Protein AF-A0A9X8VIA2-F1 (afdb_monomer_lite)

pLDDT: mean 95.0, std 5.41, range [64.56, 98.25]

Organism: Serratia marcescens (NCBI:txid615)

InterPro domains:
  IPR036282 Glutathione S-transferase, C-terminal domain superfamily [SSF47616] (1-46)

Radius of gyration: 11.0 Å; chains: 1; bounding box: 28×16×26 Å

Sequence (53 aa):
GAAFTLADVVLGLSLNRWLMTPFERPNYAALAAYQQRLLQRPGYVQHGANGLP

Foldseek 3Di:
DPDDDPVCVVVLLVLLVVVLDDDDDDDDPVSVVSNVVQVVDPVCVVPRVVPDD

Structure (mmCIF, N/CA/C/O backbone):
data_AF-A0A9X8VIA2-F1
#
_entry.id   AF-A0A9X8VIA2-F1
#
loop_
_atom_site.group_PDB
_atom_site.id
_atom_site.type_symbol
_atom_site.label_atom_id
_atom_site.label_alt_id
_atom_site.label_comp_id
_atom_site.label_asym_id
_atom_site.label_entity_id
_atom_site.label_seq_id
_atom_site.pdbx_PDB_ins_code
_atom_site.Cartn_x
_atom_site.Cartn_y
_atom_site.Cartn_z
_atom_site.occupancy
_atom_site.B_iso_or_equiv
_atom_site.auth_seq_id
_atom_site.auth_comp_id
_atom_site.auth_asym_id
_atom_site.auth_atom_id
_atom_site.pdbx_PDB_model_num
ATOM 1 N N . GLY A 1 1 ? -11.882 -2.815 0.510 1.00 88.00 1 GLY A N 1
ATOM 2 C CA . GLY A 1 1 ? -13.288 -2.461 0.801 1.00 88.00 1 GLY A CA 1
ATOM 3 C C . GLY A 1 1 ? -13.421 -0.954 0.903 1.00 88.00 1 GLY A C 1
ATOM 4 O O . GLY A 1 1 ? -12.526 -0.260 0.437 1.00 88.00 1 GLY A O 1
ATOM 5 N N . ALA A 1 2 ? -14.504 -0.449 1.497 1.00 93.69 2 ALA A N 1
ATOM 6 C CA . ALA A 1 2 ? -14.690 0.995 1.693 1.00 93.69 2 ALA A CA 1
ATOM 7 C C . ALA A 1 2 ? -13.823 1.565 2.834 1.00 93.69 2 ALA A C 1
ATOM 9 O O . ALA A 1 2 ? -13.387 2.710 2.764 1.00 93.69 2 ALA A O 1
ATOM 10 N N . ALA A 1 3 ? -13.545 0.757 3.863 1.00 97.00 3 ALA A N 1
ATOM 11 C CA . ALA A 1 3 ? -12.724 1.137 5.008 1.00 97.00 3 ALA A CA 1
ATOM 12 C C . ALA A 1 3 ? -11.315 0.532 4.933 1.00 97.00 3 ALA A C 1
ATOM 14 O O . ALA A 1 3 ? -11.115 -0.525 4.331 1.00 97.00 3 ALA A O 1
ATOM 15 N N . PHE A 1 4 ? -10.366 1.211 5.581 1.00 97.62 4 PHE A N 1
ATOM 16 C CA . PHE A 1 4 ? -9.031 0.681 5.850 1.00 97.62 4 PHE A CA 1
ATOM 17 C C . PHE A 1 4 ? -9.097 -0.369 6.955 1.00 97.62 4 PHE A C 1
ATOM 19 O O . PHE A 1 4 ? -9.811 -0.195 7.943 1.00 97.62 4 PHE A O 1
ATOM 26 N N . THR A 1 5 ? -8.343 -1.444 6.785 1.00 98.06 5 THR A N 1
ATOM 27 C CA . THR A 1 5 ? -8.362 -2.620 7.653 1.00 98.06 5 THR A CA 1
ATOM 28 C C . THR A 1 5 ? -6.947 -3.111 7.933 1.00 98.06 5 THR A C 1
ATOM 30 O O . THR A 1 5 ? -5.980 -2.662 7.323 1.00 98.06 5 THR A O 1
ATOM 33 N N . LEU A 1 6 ? -6.821 -4.095 8.823 1.00 98.06 6 LEU A N 1
ATOM 34 C CA . LEU A 1 6 ? -5.539 -4.744 9.095 1.00 98.06 6 LEU A CA 1
ATOM 35 C C . LEU A 1 6 ? -4.901 -5.353 7.830 1.00 98.06 6 LEU A C 1
ATOM 37 O O . LEU A 1 6 ? -3.681 -5.333 7.690 1.00 98.06 6 LEU A O 1
ATOM 41 N N . ALA A 1 7 ? -5.709 -5.838 6.882 1.00 98.19 7 ALA A N 1
ATOM 42 C CA . ALA A 1 7 ? -5.209 -6.404 5.630 1.00 98.19 7 ALA A CA 1
ATOM 43 C C . ALA A 1 7 ? -4.428 -5.375 4.790 1.00 98.19 7 ALA A C 1
ATOM 45 O O . ALA A 1 7 ? -3.445 -5.726 4.136 1.00 98.19 7 ALA A O 1
ATOM 46 N N . ASP A 1 8 ? -4.818 -4.099 4.850 1.00 98.25 8 ASP A N 1
ATOM 47 C CA . ASP A 1 8 ? -4.169 -3.021 4.102 1.00 98.25 8 ASP A CA 1
ATOM 48 C C . ASP A 1 8 ? -2.739 -2.737 4.579 1.00 98.25 8 ASP A C 1
ATOM 50 O O . ASP A 1 8 ? -1.936 -2.203 3.817 1.00 98.25 8 ASP A O 1
ATOM 54 N N . VAL A 1 9 ? -2.385 -3.123 5.809 1.00 97.56 9 VAL A N 1
ATOM 55 C CA . VAL A 1 9 ? -1.007 -3.002 6.307 1.00 97.56 9 VAL A CA 1
ATOM 56 C C . VAL A 1 9 ? -0.088 -3.937 5.525 1.00 97.56 9 VAL A C 1
ATOM 58 O O . VAL A 1 9 ? 0.913 -3.505 4.957 1.00 97.56 9 VAL A O 1
ATOM 61 N N . VAL A 1 10 ? -0.455 -5.217 5.438 1.00 98.06 10 VAL A N 1
ATOM 62 C CA . VAL A 1 10 ? 0.354 -6.235 4.752 1.00 98.06 10 VAL A CA 1
ATOM 63 C C . VAL A 1 10 ? 0.365 -5.995 3.240 1.00 98.06 10 VAL A C 1
ATOM 65 O O . VAL A 1 10 ? 1.420 -6.069 2.601 1.00 98.06 10 VAL A O 1
ATOM 68 N N . LEU A 1 11 ? -0.792 -5.660 2.660 1.00 97.94 11 LEU A N 1
ATOM 69 C CA . LEU A 1 11 ? -0.900 -5.353 1.232 1.00 97.94 11 LEU A CA 1
ATOM 70 C C . LEU A 1 11 ? -0.166 -4.063 0.857 1.00 97.94 11 LEU A C 1
ATOM 72 O O . LEU A 1 11 ? 0.485 -4.030 -0.184 1.00 97.94 11 LEU A O 1
ATOM 76 N N . GLY A 1 12 ? -0.206 -3.032 1.704 1.00 97.44 12 GLY A N 1
ATOM 77 C CA . GLY A 1 12 ? 0.550 -1.799 1.495 1.00 97.44 12 GLY A CA 1
ATOM 78 C C . GLY A 1 12 ? 2.059 -2.041 1.458 1.00 97.44 12 GLY A C 1
ATOM 79 O O . GLY A 1 12 ? 2.725 -1.590 0.530 1.00 97.44 12 GLY A O 1
ATOM 80 N N . LEU A 1 13 ? 2.603 -2.811 2.407 1.00 97.38 13 LEU A N 1
ATOM 81 C CA . LEU A 1 13 ? 4.030 -3.168 2.409 1.00 97.38 13 LEU A CA 1
ATOM 82 C C . LEU A 1 13 ? 4.418 -3.997 1.177 1.00 97.38 13 LEU A C 1
ATOM 84 O O . LEU A 1 13 ? 5.443 -3.742 0.545 1.00 97.38 13 LEU A O 1
ATOM 88 N N . SER A 1 14 ? 3.573 -4.959 0.802 1.00 97.31 14 SER A N 1
ATOM 89 C CA . SER A 1 14 ? 3.786 -5.783 -0.395 1.00 97.31 14 SER A CA 1
ATOM 90 C C . SER A 1 14 ? 3.794 -4.931 -1.666 1.00 97.31 14 SER A C 1
ATOM 92 O O . SER A 1 14 ? 4.652 -5.114 -2.530 1.00 97.31 14 SER A O 1
ATOM 94 N N . LEU A 1 15 ? 2.876 -3.963 -1.757 1.00 96.31 15 LEU A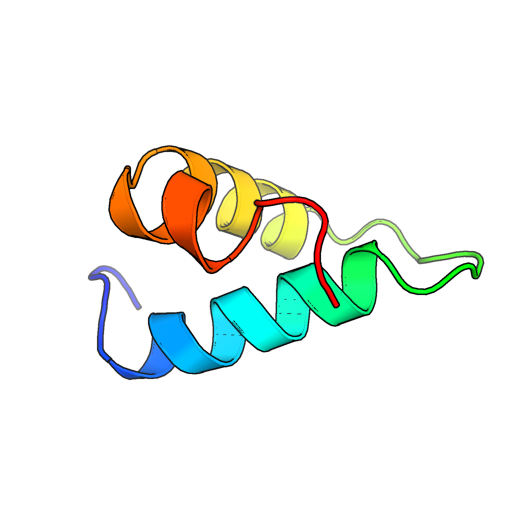 N 1
ATOM 95 C CA . LEU A 1 15 ? 2.821 -3.009 -2.858 1.00 96.31 15 LEU A CA 1
ATOM 96 C C . LEU A 1 15 ? 4.073 -2.129 -2.903 1.00 96.31 15 LEU A C 1
ATOM 98 O O . LEU A 1 15 ? 4.639 -1.959 -3.980 1.00 96.31 15 LEU A O 1
ATOM 102 N N . ASN A 1 16 ? 4.531 -1.598 -1.765 1.00 96.06 16 ASN A N 1
ATOM 103 C CA . ASN A 1 16 ? 5.753 -0.794 -1.714 1.00 96.06 16 ASN A CA 1
ATOM 104 C C . ASN A 1 16 ? 6.964 -1.578 -2.242 1.00 96.06 16 ASN A C 1
ATOM 106 O O . ASN A 1 16 ? 7.669 -1.105 -3.132 1.00 96.06 16 ASN A O 1
ATOM 110 N N . ARG A 1 17 ? 7.143 -2.822 -1.784 1.00 95.56 17 ARG A N 1
ATOM 111 C CA . ARG A 1 17 ? 8.214 -3.703 -2.271 1.00 95.56 17 ARG A CA 1
ATOM 112 C C . ARG A 1 17 ? 8.109 -3.961 -3.771 1.00 95.56 17 ARG A C 1
ATOM 114 O O . ARG A 1 17 ? 9.105 -3.876 -4.492 1.00 95.56 17 ARG A O 1
ATOM 121 N N . TRP A 1 18 ? 6.900 -4.240 -4.255 1.00 94.81 18 TRP A N 1
ATOM 122 C CA . TRP A 1 18 ? 6.648 -4.438 -5.680 1.00 94.81 18 TRP A CA 1
ATOM 123 C C . TRP A 1 18 ? 6.996 -3.193 -6.508 1.00 94.81 18 TRP A C 1
ATOM 125 O O . T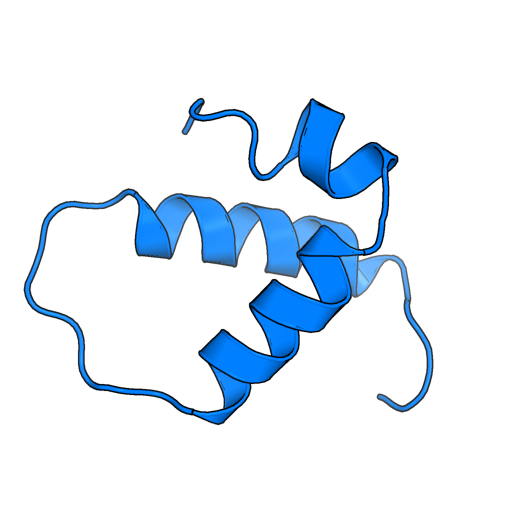RP A 1 18 ? 7.574 -3.342 -7.582 1.00 94.81 18 TRP A O 1
ATOM 135 N N . LEU A 1 19 ? 6.723 -1.983 -5.999 1.00 93.62 19 LEU A N 1
ATOM 136 C CA . LEU A 1 19 ? 7.073 -0.696 -6.623 1.00 93.62 19 LEU A CA 1
ATOM 137 C C . LEU A 1 19 ? 8.575 -0.359 -6.562 1.00 93.62 19 LEU A C 1
ATOM 139 O O . LEU A 1 19 ? 9.091 0.316 -7.455 1.00 93.62 19 LEU A O 1
ATOM 143 N N . MET A 1 20 ? 9.290 -0.841 -5.547 1.00 93.56 20 MET A N 1
ATOM 144 C CA . MET A 1 20 ? 10.742 -0.657 -5.420 1.00 93.56 20 MET A CA 1
ATOM 145 C C . MET A 1 20 ? 11.555 -1.656 -6.250 1.00 93.56 20 MET A C 1
ATOM 147 O O 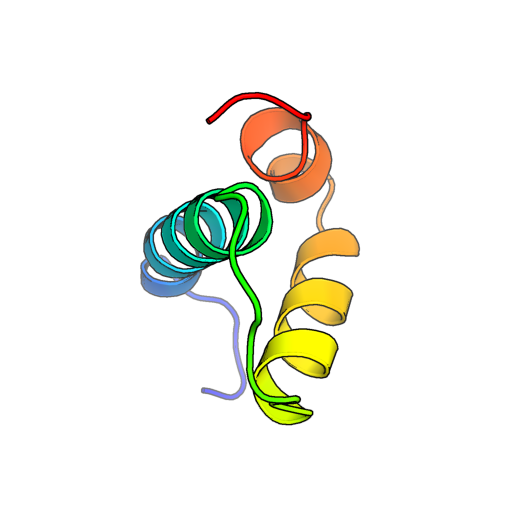. MET A 1 20 ? 12.723 -1.413 -6.539 1.00 93.56 20 MET A O 1
ATOM 151 N N . THR A 1 21 ? 10.956 -2.776 -6.655 1.00 93.56 21 THR A N 1
ATOM 152 C CA . THR A 1 21 ? 11.651 -3.796 -7.451 1.00 93.56 21 THR A CA 1
ATOM 153 C C . THR A 1 21 ? 11.909 -3.264 -8.874 1.00 93.56 21 THR A C 1
ATOM 155 O O . THR A 1 21 ? 10.974 -2.766 -9.502 1.00 93.56 21 THR A O 1
ATOM 158 N N . PRO A 1 22 ? 13.136 -3.340 -9.416 1.00 93.19 22 PRO A N 1
ATOM 159 C CA . PRO A 1 22 ? 13.466 -2.747 -10.712 1.00 93.19 22 PRO A CA 1
ATOM 160 C C . PRO A 1 22 ? 13.066 -3.662 -11.881 1.00 93.19 22 PRO A C 1
ATOM 162 O O . PRO A 1 22 ? 13.805 -4.571 -12.249 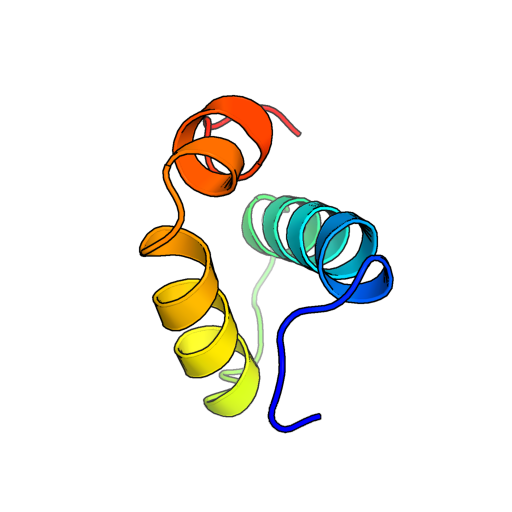1.00 93.19 22 PRO A O 1
ATOM 165 N N . PHE A 1 23 ? 11.896 -3.423 -12.473 1.00 95.12 23 PHE A N 1
ATOM 166 C CA . PHE A 1 23 ? 11.460 -4.038 -13.732 1.00 95.12 23 PHE A CA 1
ATOM 167 C C . PHE A 1 23 ? 10.352 -3.206 -14.393 1.00 95.12 23 PHE A C 1
ATOM 169 O O . PHE A 1 23 ? 9.730 -2.356 -13.747 1.00 95.12 23 PHE A O 1
ATOM 176 N N . GLU A 1 24 ? 10.102 -3.441 -15.682 1.00 94.12 24 GLU A N 1
ATOM 177 C CA . GLU A 1 24 ? 9.010 -2.787 -16.402 1.00 94.12 24 GLU A CA 1
ATOM 178 C C . GLU A 1 24 ? 7.659 -3.298 -15.892 1.00 94.12 24 GLU A C 1
ATOM 180 O O . GLU A 1 24 ? 7.377 -4.498 -15.895 1.00 94.12 24 GLU A O 1
ATOM 185 N N . ARG A 1 25 ? 6.818 -2.375 -15.426 1.00 91.88 25 ARG A N 1
ATOM 186 C CA . ARG A 1 25 ? 5.522 -2.694 -14.829 1.00 91.88 25 ARG A CA 1
ATOM 187 C C . ARG A 1 25 ? 4.388 -2.172 -15.702 1.00 91.88 25 ARG A C 1
ATOM 189 O O . ARG A 1 25 ? 4.419 -0.997 -16.068 1.00 91.88 25 ARG A O 1
ATOM 196 N N . PRO A 1 26 ? 3.344 -2.984 -15.950 1.00 93.81 26 PRO A N 1
ATOM 197 C CA . PRO A 1 26 ? 2.116 -2.487 -16.551 1.00 93.81 26 PRO A CA 1
ATOM 198 C C . PRO A 1 26 ? 1.484 -1.384 -15.695 1.00 93.81 26 PRO A C 1
ATOM 200 O O . PRO A 1 26 ? 1.562 -1.405 -14.462 1.00 93.81 26 PRO A O 1
ATOM 203 N N . ASN A 1 27 ? 0.820 -0.430 -16.347 1.00 93.06 27 ASN A N 1
ATOM 204 C CA . ASN A 1 27 ? 0.124 0.641 -15.647 1.00 93.06 27 ASN A CA 1
ATOM 205 C C .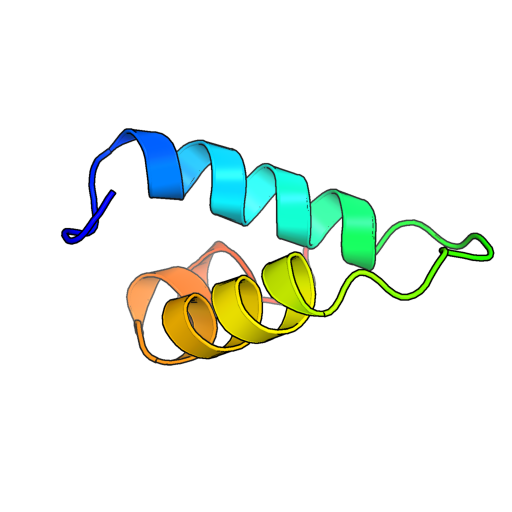 ASN A 1 27 ? -1.208 0.139 -15.063 1.00 93.06 27 ASN A C 1
ATOM 207 O O . ASN A 1 27 ? -2.189 -0.042 -15.785 1.00 93.06 27 ASN A O 1
ATOM 211 N N . TYR A 1 28 ? -1.255 -0.036 -13.743 1.00 96.50 28 TYR A N 1
ATOM 212 C CA . TYR A 1 28 ? -2.471 -0.396 -13.016 1.00 96.50 28 TYR A CA 1
ATOM 213 C C . TYR A 1 28 ? -3.023 0.810 -12.246 1.00 96.50 28 TYR A C 1
ATOM 215 O O . TYR A 1 28 ? -2.650 1.060 -11.097 1.00 96.50 28 TYR A O 1
ATOM 223 N N . ALA A 1 29 ? -3.973 1.530 -12.850 1.00 97.00 29 ALA A N 1
ATOM 224 C CA . ALA A 1 29 ? -4.556 2.748 -12.272 1.00 97.00 29 ALA A CA 1
ATOM 225 C C . ALA A 1 29 ? -5.145 2.543 -10.859 1.00 97.00 29 ALA A C 1
ATOM 227 O O . ALA A 1 29 ? -5.020 3.411 -9.993 1.00 97.00 29 ALA A O 1
ATOM 228 N N . ALA A 1 30 ? -5.739 1.375 -10.589 1.00 97.50 30 ALA A N 1
ATOM 229 C CA . ALA A 1 30 ? -6.282 1.048 -9.271 1.00 97.50 30 ALA A CA 1
ATOM 230 C C . ALA A 1 30 ? -5.194 0.944 -8.185 1.00 97.50 30 ALA A C 1
ATOM 232 O O . ALA A 1 30 ? -5.426 1.378 -7.054 1.00 97.50 30 ALA A O 1
ATOM 233 N N . LEU A 1 31 ? -4.007 0.421 -8.523 1.00 96.81 31 LEU A N 1
ATOM 234 C CA . LEU A 1 31 ? -2.874 0.341 -7.595 1.00 96.81 31 LEU A CA 1
ATOM 235 C C . LEU A 1 31 ? -2.292 1.726 -7.317 1.00 96.81 31 LEU A C 1
ATOM 237 O O . LEU A 1 31 ? -2.018 2.039 -6.162 1.00 96.81 31 LEU A O 1
ATOM 241 N N . ALA A 1 32 ? -2.191 2.580 -8.339 1.00 96.31 32 ALA A N 1
ATOM 242 C CA . ALA A 1 32 ? -1.764 3.967 -8.164 1.00 96.31 32 ALA A CA 1
ATOM 243 C C . ALA A 1 32 ? -2.722 4.733 -7.233 1.00 96.31 32 ALA A C 1
ATOM 245 O O . ALA A 1 32 ? -2.291 5.333 -6.250 1.00 96.31 32 ALA A O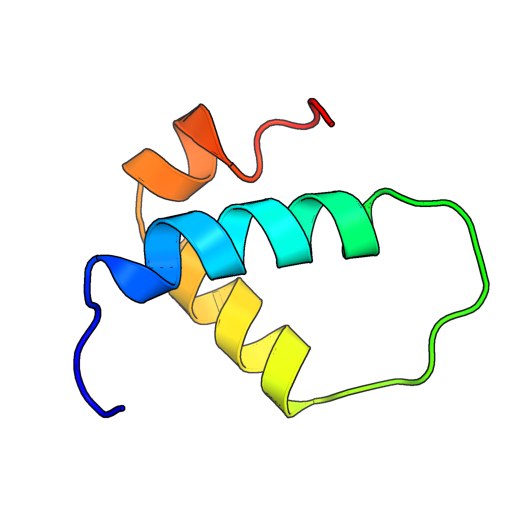 1
ATOM 246 N N . ALA A 1 33 ? -4.036 4.646 -7.466 1.00 97.88 33 ALA A N 1
ATOM 247 C CA . ALA A 1 33 ? -5.033 5.277 -6.598 1.00 97.88 33 ALA A CA 1
ATOM 248 C C . ALA A 1 33 ? -5.004 4.722 -5.162 1.00 97.88 33 ALA A C 1
ATOM 250 O O . ALA A 1 33 ? -5.200 5.462 -4.195 1.00 97.88 33 ALA A O 1
ATOM 251 N N . TYR A 1 34 ? -4.753 3.421 -5.002 1.00 97.88 34 TYR A N 1
ATOM 252 C CA . TYR A 1 34 ? -4.593 2.805 -3.688 1.00 97.88 34 TYR A CA 1
ATOM 253 C C . TYR A 1 34 ? -3.336 3.303 -2.965 1.00 97.88 34 TYR A C 1
ATOM 255 O O . TYR A 1 34 ? -3.439 3.712 -1.808 1.00 97.88 34 TYR A O 1
ATOM 263 N N . GLN A 1 35 ? -2.193 3.374 -3.652 1.00 97.00 35 GLN A N 1
ATOM 264 C CA . GLN A 1 35 ? -0.959 3.948 -3.113 1.00 97.00 35 GLN A CA 1
ATOM 265 C C . GLN A 1 35 ? -1.174 5.398 -2.658 1.00 97.00 35 GLN A C 1
ATOM 267 O O . GLN A 1 35 ? -0.781 5.743 -1.548 1.00 97.00 35 GLN A O 1
ATOM 272 N N . GLN A 1 36 ? -1.858 6.229 -3.453 1.00 97.56 36 GLN A N 1
ATOM 273 C CA . GLN A 1 36 ? -2.165 7.616 -3.076 1.00 97.56 36 GLN A CA 1
ATOM 274 C C . GLN A 1 36 ? -2.983 7.699 -1.782 1.00 97.56 36 GLN A C 1
ATOM 276 O O . GLN A 1 36 ? -2.679 8.506 -0.906 1.00 97.56 36 GLN A O 1
ATOM 281 N N . ARG A 1 37 ? -3.979 6.821 -1.600 1.00 98.00 37 ARG A N 1
ATOM 282 C CA . ARG A 1 37 ? -4.717 6.738 -0.329 1.00 98.00 37 ARG A CA 1
ATOM 283 C C . ARG A 1 37 ? -3.825 6.292 0.828 1.00 98.00 37 ARG A C 1
ATOM 285 O O . ARG A 1 37 ? -4.001 6.783 1.940 1.00 98.00 37 ARG A O 1
ATOM 292 N N . LEU A 1 38 ? -2.898 5.359 0.612 1.00 97.81 38 LEU A N 1
ATOM 293 C CA . LEU A 1 38 ? -1.967 4.918 1.656 1.00 97.81 38 LEU A CA 1
ATOM 294 C C . LEU A 1 38 ? -0.991 6.033 2.060 1.00 97.81 38 LEU A C 1
ATOM 296 O O . LEU A 1 38 ? -0.757 6.214 3.250 1.00 97.81 38 LEU A O 1
ATOM 300 N N . LEU A 1 39 ? -0.508 6.835 1.109 1.00 97.62 39 LEU A N 1
ATOM 301 C CA . LEU A 1 39 ? 0.389 7.970 1.364 1.00 97.62 39 LEU A CA 1
ATOM 302 C C . LEU A 1 39 ? -0.249 9.094 2.200 1.00 97.62 39 LEU A C 1
ATOM 304 O O . LEU A 1 39 ? 0.467 9.886 2.799 1.00 97.62 39 LEU A O 1
ATOM 308 N N . GLN A 1 40 ? -1.579 9.138 2.320 1.00 97.81 40 GLN A N 1
ATOM 309 C CA . GLN A 1 40 ? -2.273 10.053 3.238 1.00 97.81 40 GLN A CA 1
ATOM 310 C C . GLN A 1 40 ? -2.173 9.625 4.714 1.00 97.81 40 GLN A C 1
ATOM 312 O O . GLN A 1 40 ? -2.627 10.352 5.596 1.00 97.81 40 GLN A O 1
ATOM 317 N N . ARG A 1 41 ? -1.628 8.436 5.010 1.00 97.19 41 ARG A N 1
ATOM 318 C CA . ARG A 1 41 ? -1.522 7.897 6.372 1.00 97.19 41 ARG A CA 1
ATOM 319 C C . ARG A 1 41 ? -0.097 8.085 6.899 1.00 97.19 41 ARG A C 1
ATOM 321 O O . ARG A 1 41 ? 0.803 7.411 6.396 1.00 97.19 41 ARG A O 1
ATOM 328 N N . PRO A 1 42 ? 0.118 8.892 7.956 1.00 97.75 42 PRO A N 1
ATOM 329 C CA . PRO A 1 42 ? 1.456 9.135 8.499 1.00 97.75 42 PRO A CA 1
ATOM 330 C C . PRO A 1 42 ? 2.219 7.851 8.851 1.00 97.75 42 PRO A C 1
ATOM 332 O O . PRO A 1 42 ? 3.383 7.715 8.494 1.00 97.75 42 PRO A O 1
ATOM 335 N N . GLY A 1 43 ? 1.545 6.861 9.449 1.00 97.06 43 GLY A N 1
ATOM 336 C CA . GLY A 1 43 ? 2.173 5.578 9.784 1.00 97.06 43 GLY A CA 1
ATOM 337 C C . GLY A 1 43 ? 2.658 4.791 8.560 1.00 97.06 43 GLY A C 1
ATOM 338 O O . GLY A 1 43 ? 3.705 4.155 8.617 1.00 97.06 43 GLY A O 1
ATOM 339 N N . TYR A 1 44 ? 1.948 4.866 7.429 1.00 97.56 44 TYR A N 1
ATOM 340 C CA . TYR A 1 44 ? 2.397 4.218 6.195 1.00 97.56 44 TYR A CA 1
ATOM 341 C C . TYR A 1 44 ? 3.577 4.959 5.565 1.00 97.56 44 TYR A C 1
ATOM 343 O O . TYR A 1 44 ? 4.503 4.316 5.089 1.00 97.56 44 TYR A O 1
ATOM 351 N N . VAL A 1 45 ? 3.586 6.293 5.592 1.00 96.88 45 VAL A N 1
ATOM 352 C CA . VAL A 1 45 ? 4.733 7.081 5.108 1.00 96.88 45 VAL A CA 1
ATOM 353 C C . VAL A 1 45 ? 5.980 6.786 5.943 1.00 96.88 45 VAL A C 1
ATOM 355 O O . VAL A 1 45 ? 7.052 6.558 5.393 1.00 96.88 45 VAL A O 1
ATOM 358 N N . GLN A 1 46 ? 5.831 6.719 7.266 1.00 97.00 46 GLN A N 1
ATOM 359 C CA . GLN A 1 46 ? 6.940 6.479 8.186 1.00 97.00 46 GLN A CA 1
ATOM 360 C C . GLN A 1 46 ? 7.505 5.050 8.098 1.00 97.00 46 GLN A C 1
ATOM 362 O O . GLN A 1 46 ? 8.719 4.862 8.197 1.00 97.00 46 GLN A O 1
ATOM 367 N N . HIS A 1 47 ? 6.649 4.037 7.935 1.00 96.31 47 HIS A N 1
ATOM 368 C CA . HIS A 1 47 ? 7.056 2.631 8.075 1.00 96.31 47 HIS A CA 1
ATOM 369 C C . HIS A 1 47 ? 6.954 1.793 6.796 1.00 96.31 47 HIS A C 1
ATOM 371 O O . HIS A 1 47 ? 7.556 0.726 6.740 1.00 96.31 47 HIS A O 1
ATOM 377 N N . GLY A 1 48 ? 6.192 2.236 5.796 1.00 94.88 48 GLY A N 1
ATOM 378 C CA . GLY A 1 48 ? 5.976 1.513 4.541 1.00 94.88 48 GLY A CA 1
ATOM 379 C C . GLY A 1 48 ? 6.647 2.184 3.349 1.00 94.88 48 GLY A C 1
ATOM 380 O O . GLY A 1 48 ? 7.528 1.599 2.740 1.00 94.88 48 GLY A O 1
ATOM 381 N N . ALA A 1 49 ? 6.263 3.419 3.026 1.00 94.00 49 ALA A N 1
ATOM 382 C CA . ALA A 1 49 ? 6.824 4.189 1.911 1.00 94.00 49 ALA A CA 1
ATOM 383 C C . ALA A 1 49 ? 8.061 5.010 2.324 1.00 94.00 49 ALA A C 1
ATOM 385 O O . ALA A 1 49 ? 8.185 6.183 1.977 1.00 94.00 49 ALA A O 1
ATOM 386 N N . ASN A 1 50 ? 8.969 4.395 3.080 1.00 92.44 50 ASN A N 1
ATOM 387 C CA . ASN A 1 50 ? 10.137 5.055 3.675 1.00 92.44 50 ASN A CA 1
ATOM 388 C C . ASN A 1 50 ? 11.452 4.804 2.914 1.00 92.44 50 ASN A C 1
ATOM 390 O O . ASN A 1 50 ? 12.522 5.172 3.390 1.00 92.44 50 ASN A O 1
ATOM 394 N N . GLY A 1 51 ? 11.382 4.174 1.738 1.00 83.94 51 GLY A N 1
ATOM 395 C CA . GLY A 1 51 ? 12.551 3.879 0.907 1.00 83.94 51 GLY A CA 1
ATOM 396 C C . GLY A 1 51 ? 13.341 2.637 1.326 1.00 83.94 51 GLY A C 1
ATOM 397 O O . GLY A 1 51 ? 14.384 2.373 0.729 1.00 83.94 51 GLY A O 1
ATOM 398 N N . LEU A 1 52 ? 12.852 1.860 2.300 1.00 80.31 52 LEU A N 1
ATOM 399 C CA . LEU A 1 52 ? 13.412 0.561 2.680 1.00 80.31 52 LEU A CA 1
ATOM 400 C C . LEU A 1 52 ? 12.568 -0.598 2.088 1.00 80.31 52 LEU A C 1
ATOM 402 O O . LEU A 1 52 ? 11.338 -0.502 2.105 1.00 80.31 52 LEU A O 1
ATOM 406 N N . PRO A 1 53 ? 13.190 -1.668 1.541 1.00 64.56 53 PRO A N 1
ATOM 407 C CA . PRO A 1 53 ? 12.480 -2.855 1.026 1.00 64.56 53 PRO A CA 1
ATOM 408 C C . PRO A 1 53 ? 11.820 -3.761 2.087 1.00 64.56 53 PRO A C 1
ATOM 410 O O . PRO A 1 53 ? 12.308 -3.784 3.237 1.00 64.56 53 PRO A O 1
#

Secondary structure (DSSP, 8-state):
--S--HHHHHHHHHHHHHHHS-S-----HHHHHHHHHHHT-HHHHHHTSSS--